Protein AF-A0A8X6LED9-F1 (afdb_monomer)

pLDDT: mean 72.16, std 15.47, range [35.59, 88.12]

Structure (mmCIF, N/CA/C/O backbone):
data_AF-A0A8X6LED9-F1
#
_entry.id   AF-A0A8X6LED9-F1
#
loop_
_atom_site.group_PDB
_atom_site.id
_atom_site.type_symbol
_atom_site.label_atom_id
_atom_site.label_alt_id
_atom_site.label_comp_id
_atom_site.label_asym_id
_atom_site.label_entity_id
_atom_site.label_seq_id
_atom_site.pdbx_PDB_ins_code
_atom_site.Cartn_x
_atom_site.Cartn_y
_atom_site.Cartn_z
_atom_site.occupancy
_atom_site.B_iso_or_equiv
_atom_site.auth_seq_id
_atom_site.auth_comp_id
_atom_site.auth_asym_id
_atom_site.auth_atom_i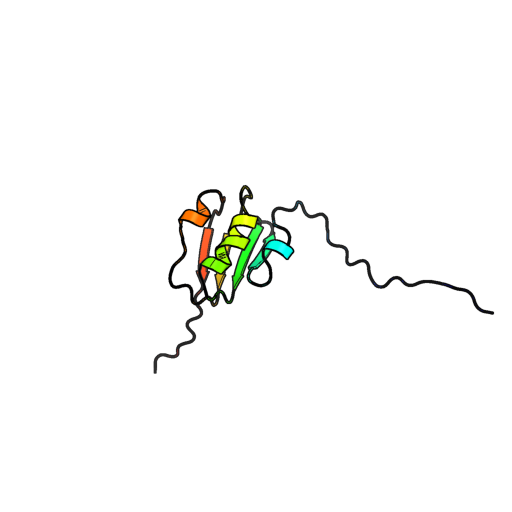d
_atom_site.pdbx_PDB_model_num
ATOM 1 N N . MET A 1 1 ? 56.305 11.826 5.972 1.00 41.69 1 MET A N 1
ATOM 2 C CA . MET A 1 1 ? 55.381 11.937 4.819 1.00 41.69 1 MET A CA 1
ATOM 3 C C . MET A 1 1 ? 54.732 10.564 4.681 1.00 41.69 1 MET A C 1
ATOM 5 O O . MET A 1 1 ? 55.483 9.616 4.561 1.00 41.69 1 MET A O 1
ATOM 9 N N . SER A 1 2 ? 53.435 10.324 4.855 1.00 39.16 2 SER A N 1
ATOM 10 C CA . SER A 1 2 ? 52.258 11.174 4.666 1.00 39.16 2 SER A CA 1
ATOM 11 C C . SER A 1 2 ? 51.120 10.790 5.619 1.00 39.16 2 SER A C 1
ATOM 13 O O . SER A 1 2 ? 51.054 9.674 6.124 1.00 39.16 2 SER A O 1
ATOM 15 N N . PHE A 1 3 ? 50.262 11.779 5.854 1.00 43.56 3 PHE A N 1
ATOM 16 C CA . PHE A 1 3 ? 49.114 11.802 6.750 1.00 43.56 3 PHE A CA 1
ATOM 17 C C . PHE A 1 3 ? 47.949 10.913 6.285 1.00 43.56 3 PHE A C 1
ATOM 19 O O . PHE A 1 3 ? 47.657 10.811 5.097 1.00 43.56 3 PHE A O 1
ATOM 26 N N . VAL A 1 4 ? 47.247 10.351 7.268 1.00 57.81 4 VAL A N 1
ATOM 27 C CA . VAL A 1 4 ? 45.884 9.808 7.183 1.00 57.81 4 VAL A CA 1
ATOM 28 C C . VAL A 1 4 ? 44.911 10.966 6.915 1.00 57.81 4 VAL A C 1
ATOM 30 O O . VAL A 1 4 ? 44.909 11.894 7.720 1.00 57.81 4 VAL A O 1
ATOM 33 N N . TRP A 1 5 ? 44.073 10.945 5.862 1.00 43.81 5 TRP A N 1
ATOM 34 C CA . TRP A 1 5 ? 42.888 11.829 5.813 1.00 43.81 5 TRP A CA 1
ATOM 35 C C . TRP A 1 5 ? 41.807 11.429 4.773 1.00 43.81 5 TRP A C 1
ATOM 37 O O . TRP A 1 5 ? 42.032 11.497 3.572 1.00 43.81 5 TRP A O 1
ATOM 47 N N . PHE A 1 6 ? 40.644 11.020 5.300 1.00 48.56 6 PHE A N 1
ATOM 48 C CA . PHE A 1 6 ? 39.242 11.026 4.823 1.00 48.56 6 PHE A CA 1
ATOM 49 C C . PHE A 1 6 ? 38.860 11.198 3.341 1.00 48.56 6 PHE A C 1
ATOM 51 O O . PHE A 1 6 ? 39.256 12.158 2.690 1.00 48.56 6 PHE A O 1
ATOM 58 N N . SER A 1 7 ? 37.860 10.404 2.922 1.00 48.03 7 SER A N 1
ATOM 59 C CA . SER A 1 7 ? 36.525 10.866 2.457 1.00 48.03 7 SER A CA 1
ATOM 60 C C . SER A 1 7 ? 35.621 9.635 2.260 1.00 48.03 7 SER A C 1
ATOM 62 O O . SER A 1 7 ? 35.682 8.964 1.239 1.00 48.03 7 SER A O 1
ATOM 64 N N . VAL A 1 8 ? 34.954 9.135 3.305 1.00 51.56 8 VAL A N 1
ATOM 65 C CA . VAL A 1 8 ? 33.505 9.349 3.518 1.00 51.56 8 VAL A CA 1
ATOM 66 C C . VAL A 1 8 ? 32.764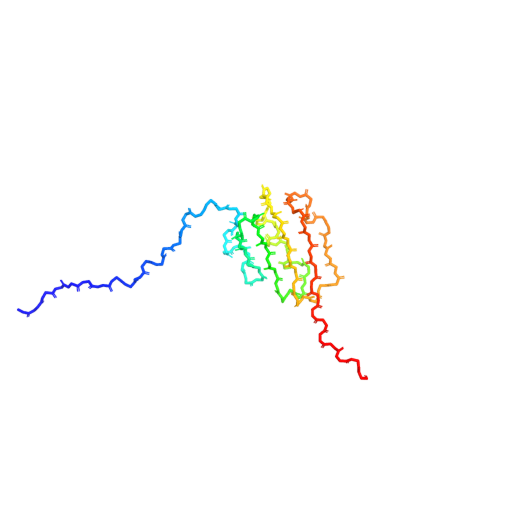 9.459 2.184 1.00 51.56 8 VAL A C 1
ATOM 68 O O . VAL A 1 8 ? 32.496 10.549 1.684 1.00 51.56 8 VAL A O 1
ATOM 71 N N . PHE A 1 9 ? 32.460 8.304 1.592 1.00 53.09 9 PHE A N 1
ATOM 72 C CA . PHE A 1 9 ? 31.524 8.226 0.482 1.00 53.09 9 PHE A CA 1
ATOM 73 C C . PHE A 1 9 ? 30.116 8.481 1.021 1.00 53.09 9 PHE A C 1
ATOM 75 O O . PHE A 1 9 ? 29.487 7.609 1.608 1.00 53.09 9 PHE A O 1
ATOM 82 N N . VAL A 1 10 ? 29.690 9.727 0.824 1.00 52.06 10 VAL A N 1
ATOM 83 C CA . VAL A 1 10 ? 28.320 10.142 0.518 1.00 52.06 10 VAL A CA 1
ATOM 84 C C . VAL A 1 10 ? 27.267 9.581 1.474 1.00 52.06 10 VAL A C 1
ATOM 86 O O . VAL A 1 10 ? 26.579 8.603 1.191 1.00 52.06 10 VAL A O 1
ATOM 89 N N . SER A 1 11 ? 27.076 10.293 2.584 1.00 45.72 11 SER A N 1
ATOM 90 C CA . SER A 1 11 ? 25.795 10.321 3.284 1.00 45.72 11 SER A CA 1
ATOM 91 C C . SER A 1 11 ? 24.720 10.763 2.290 1.00 45.72 11 SER A C 1
ATOM 93 O O . SER A 1 11 ? 24.561 11.956 2.027 1.00 45.72 11 SER A O 1
ATOM 95 N N . ILE A 1 12 ? 24.003 9.806 1.699 1.00 55.69 12 ILE A N 1
ATOM 96 C CA . ILE A 1 12 ? 22.761 10.102 0.992 1.00 55.69 12 ILE A CA 1
ATOM 97 C C . ILE A 1 12 ? 21.777 10.537 2.071 1.00 55.69 12 ILE A C 1
ATOM 99 O O . ILE A 1 12 ? 21.275 9.743 2.863 1.00 55.69 12 ILE A O 1
ATOM 103 N N . VAL A 1 13 ? 21.595 11.851 2.122 1.00 58.06 13 VAL A N 1
ATOM 104 C CA . VAL A 1 13 ? 20.579 12.560 2.882 1.00 58.06 13 VAL A CA 1
ATOM 105 C C . VAL A 1 13 ? 19.230 11.963 2.494 1.00 58.06 13 VAL A C 1
ATOM 107 O O . VAL A 1 13 ? 18.721 12.253 1.414 1.00 58.06 13 VAL A O 1
ATOM 110 N N . LEU A 1 14 ? 18.650 11.113 3.341 1.00 52.03 14 LEU A N 1
ATOM 111 C CA . LEU A 1 14 ? 17.231 10.807 3.228 1.00 52.03 14 LEU A CA 1
ATOM 112 C C . LEU A 1 14 ? 16.494 11.701 4.211 1.00 52.03 14 LEU A C 1
ATOM 114 O O . LEU A 1 14 ? 16.394 11.436 5.407 1.00 52.03 14 LEU A O 1
ATOM 118 N N . SER A 1 15 ? 16.091 12.832 3.645 1.00 43.25 15 SER A N 1
ATOM 119 C CA . SER A 1 15 ? 15.216 13.851 4.184 1.00 43.25 15 SER A CA 1
ATOM 120 C C . SER A 1 15 ? 14.198 13.271 5.159 1.00 43.25 15 SER A C 1
ATOM 122 O O . SER A 1 15 ? 13.398 12.407 4.805 1.00 43.25 15 SER A O 1
ATOM 124 N N . SER A 1 16 ? 14.190 13.814 6.373 1.00 42.56 16 SER A N 1
ATOM 125 C CA . SER A 1 16 ? 13.064 13.754 7.297 1.00 42.56 16 SER A CA 1
ATOM 126 C C . SER A 1 16 ? 11.889 14.537 6.700 1.00 42.56 16 SER A C 1
ATOM 128 O O . SER A 1 16 ? 11.577 15.648 7.124 1.00 42.56 16 SER A O 1
ATOM 130 N N . VAL A 1 17 ? 11.282 13.986 5.653 1.00 51.75 17 VAL A N 1
ATOM 131 C CA . VAL A 1 17 ? 9.936 14.350 5.228 1.00 51.75 17 VAL A CA 1
ATOM 132 C C . VAL A 1 17 ? 9.013 13.718 6.258 1.00 51.75 17 VAL A C 1
ATOM 134 O O . VAL A 1 17 ? 9.243 12.587 6.682 1.00 51.75 17 VAL A O 1
ATOM 137 N N . VAL A 1 18 ? 8.008 14.458 6.717 1.00 50.06 18 VAL A N 1
ATOM 138 C CA . VAL A 1 18 ? 6.891 13.908 7.493 1.00 50.06 18 VAL A CA 1
ATOM 139 C C . VAL A 1 18 ? 6.440 12.628 6.781 1.00 50.06 18 VAL A C 1
ATOM 141 O O . VAL A 1 18 ? 5.934 12.699 5.666 1.00 50.06 18 VAL A O 1
ATOM 144 N N . ASN A 1 19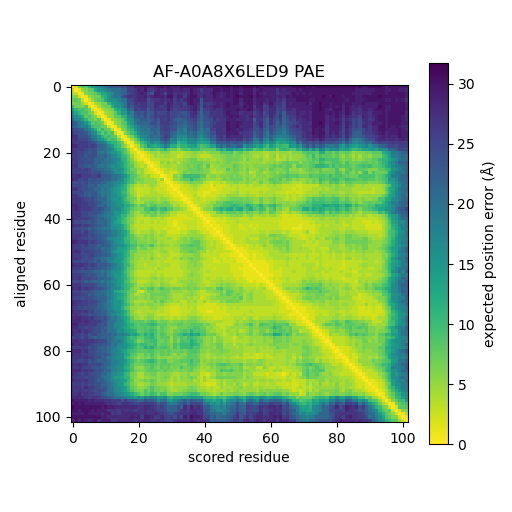 ? 6.759 11.459 7.351 1.00 55.94 19 ASN A N 1
ATOM 145 C CA . ASN A 1 19 ? 6.657 10.174 6.656 1.00 55.94 19 ASN A CA 1
ATOM 146 C C . ASN A 1 19 ? 5.183 9.775 6.532 1.00 55.94 19 ASN A C 1
ATOM 148 O O . ASN A 1 19 ? 4.667 8.972 7.302 1.00 55.94 19 ASN A O 1
ATOM 152 N N . CYS A 1 20 ? 4.501 10.360 5.553 1.00 69.75 20 CYS A N 1
ATOM 153 C CA . CYS A 1 20 ? 3.178 9.950 5.105 1.00 69.75 20 CYS A CA 1
ATOM 154 C C . CYS A 1 20 ? 3.237 8.617 4.329 1.00 69.75 20 CYS A C 1
ATOM 156 O O . CYS A 1 20 ? 2.224 7.939 4.180 1.00 69.75 20 CYS A O 1
ATOM 158 N N . CYS A 1 21 ? 4.429 8.227 3.862 1.00 76.00 21 CYS A N 1
ATOM 159 C CA . CYS A 1 21 ? 4.694 6.965 3.181 1.00 76.00 21 CYS A CA 1
ATOM 160 C C . CYS A 1 21 ? 5.312 5.916 4.124 1.00 76.00 21 CYS A C 1
ATOM 162 O O . CYS A 1 21 ? 6.197 6.252 4.917 1.00 76.00 21 CYS A O 1
ATOM 164 N N . PRO A 1 22 ? 4.922 4.632 4.009 1.00 79.19 22 PRO A N 1
ATOM 165 C CA . PRO A 1 22 ? 5.560 3.552 4.747 1.00 79.19 22 PRO A CA 1
ATOM 166 C C . PRO A 1 22 ? 7.006 3.327 4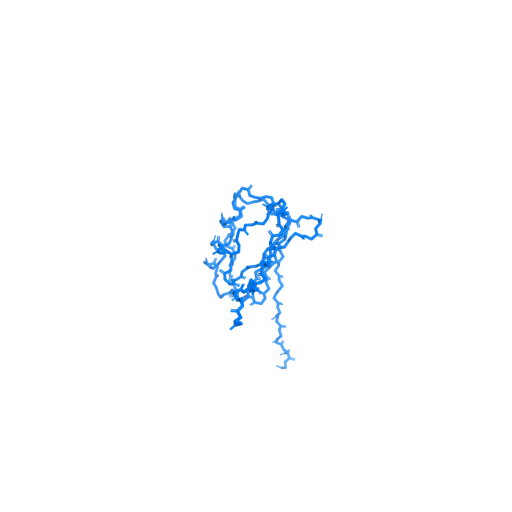.275 1.00 79.19 22 PRO A C 1
ATOM 168 O O . PRO A 1 22 ? 7.361 3.674 3.143 1.00 79.19 22 PRO A O 1
ATOM 171 N N . PRO A 1 23 ? 7.853 2.713 5.120 1.00 78.75 23 PRO A N 1
ATOM 172 C CA . PRO A 1 23 ? 9.234 2.406 4.763 1.00 78.75 23 PRO A CA 1
ATOM 173 C C . PRO A 1 23 ? 9.298 1.489 3.536 1.00 78.75 23 PRO A C 1
ATOM 175 O O . PRO A 1 23 ? 8.570 0.496 3.461 1.00 78.75 23 PRO A O 1
ATOM 178 N N . GLN A 1 24 ? 10.210 1.795 2.603 1.00 77.12 24 GLN A N 1
ATOM 179 C CA . GLN A 1 24 ? 10.359 1.050 1.344 1.00 77.12 24 GLN A CA 1
ATOM 180 C C . GLN A 1 24 ? 10.601 -0.446 1.557 1.00 77.12 24 GLN A C 1
ATOM 182 O O . GLN A 1 24 ? 10.086 -1.250 0.793 1.00 77.12 24 GLN A O 1
ATOM 187 N N . GLU A 1 25 ? 11.281 -0.836 2.634 1.00 75.50 25 GLU A N 1
ATOM 188 C CA . GLU A 1 25 ? 11.525 -2.242 2.992 1.00 75.50 25 GLU A CA 1
ATOM 189 C C . GLU A 1 25 ? 10.243 -3.080 3.142 1.00 75.50 25 GLU A C 1
ATOM 191 O O . GLU A 1 25 ? 10.295 -4.302 3.044 1.00 75.50 25 GLU A O 1
ATOM 196 N N . ARG A 1 26 ? 9.087 -2.444 3.385 1.00 76.56 26 ARG A N 1
ATOM 197 C CA . ARG A 1 26 ? 7.792 -3.126 3.557 1.00 76.56 26 ARG A CA 1
ATOM 198 C C . ARG A 1 26 ? 6.907 -3.121 2.311 1.00 76.56 26 ARG A C 1
ATOM 200 O O . ARG A 1 26 ? 5.887 -3.805 2.306 1.00 76.56 26 ARG A O 1
ATOM 207 N N . ILE A 1 27 ? 7.261 -2.328 1.300 1.00 79.19 27 ILE A N 1
ATOM 208 C CA . ILE A 1 27 ? 6.451 -2.116 0.088 1.00 79.19 27 ILE A CA 1
ATOM 209 C C . ILE A 1 27 ? 7.196 -2.493 -1.202 1.00 79.19 27 ILE A C 1
ATOM 211 O O . ILE A 1 27 ? 6.559 -2.825 -2.200 1.00 79.19 27 ILE A O 1
ATOM 215 N N . ALA A 1 28 ? 8.529 -2.485 -1.187 1.00 77.69 28 ALA A N 1
ATOM 216 C CA . ALA A 1 28 ? 9.373 -2.904 -2.295 1.00 77.69 28 ALA A CA 1
ATOM 217 C C . ALA A 1 28 ? 9.415 -4.442 -2.412 1.00 77.69 28 ALA A C 1
ATOM 219 O O . ALA A 1 28 ? 9.255 -5.141 -1.411 1.00 77.69 28 ALA A O 1
ATOM 220 N N . PRO A 1 29 ? 9.669 -4.993 -3.613 1.00 76.88 29 PRO A N 1
ATOM 221 C CA . PRO A 1 29 ? 9.916 -4.303 -4.886 1.00 76.88 29 PRO A CA 1
ATOM 222 C C . PRO A 1 29 ? 8.638 -3.935 -5.658 1.00 76.88 29 PRO A C 1
ATOM 224 O O . PRO A 1 29 ? 8.720 -3.219 -6.650 1.00 76.88 29 PRO A O 1
ATOM 227 N N . ALA A 1 30 ? 7.476 -4.427 -5.223 1.00 80.19 30 ALA A N 1
ATOM 228 C CA . ALA A 1 30 ? 6.237 -4.339 -5.991 1.00 80.19 30 ALA A CA 1
ATOM 229 C C . ALA A 1 30 ? 5.593 -2.944 -5.964 1.00 80.19 30 ALA A C 1
ATOM 231 O O . ALA A 1 30 ? 4.876 -2.589 -6.895 1.00 80.19 30 ALA A O 1
ATOM 232 N N . CYS A 1 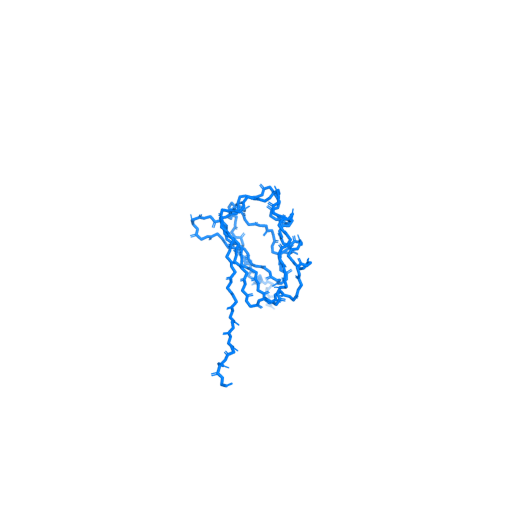31 ? 5.831 -2.152 -4.913 1.00 85.69 31 CYS A N 1
ATOM 233 C CA . CYS A 1 31 ? 5.226 -0.837 -4.743 1.00 85.69 31 CYS A CA 1
ATOM 234 C C . CYS A 1 31 ? 6.239 0.235 -4.341 1.00 85.69 31 CYS A C 1
ATOM 236 O O . CYS A 1 31 ? 7.184 0.007 -3.586 1.00 85.69 31 CYS A O 1
ATOM 238 N N . ILE A 1 32 ? 5.972 1.452 -4.803 1.00 87.06 32 ILE A N 1
ATOM 239 C CA . ILE A 1 32 ? 6.711 2.669 -4.485 1.00 87.06 32 ILE A CA 1
ATOM 240 C C . ILE A 1 32 ? 5.713 3.668 -3.908 1.00 87.06 32 ILE A C 1
ATOM 242 O O . ILE A 1 32 ? 4.635 3.858 -4.464 1.00 87.06 32 ILE A O 1
ATOM 246 N N . CYS A 1 33 ? 6.072 4.329 -2.812 1.00 86.38 33 CYS A N 1
ATOM 247 C CA . CYS A 1 33 ? 5.284 5.426 -2.261 1.00 86.38 33 CYS A CA 1
ATOM 248 C C . CYS A 1 33 ? 6.027 6.749 -2.449 1.00 86.38 33 CYS A C 1
ATOM 250 O O . CYS A 1 33 ? 7.229 6.830 -2.183 1.00 86.38 33 CYS A O 1
ATOM 252 N N . LYS A 1 34 ? 5.319 7.771 -2.931 1.00 84.50 34 LYS A N 1
ATOM 253 C CA . LYS A 1 34 ? 5.825 9.136 -3.098 1.00 84.50 34 LYS A CA 1
ATOM 254 C C . LYS A 1 34 ? 4.789 10.132 -2.602 1.00 84.50 34 LYS A C 1
ATOM 256 O O . LYS A 1 34 ? 3.614 9.995 -2.914 1.00 84.50 34 LYS A O 1
ATOM 261 N N . ASP A 1 35 ? 5.237 11.151 -1.883 1.00 82.50 35 ASP A N 1
ATOM 262 C CA . ASP A 1 35 ? 4.415 12.321 -1.584 1.00 82.50 35 ASP A CA 1
ATOM 263 C C . ASP A 1 35 ? 4.584 13.341 -2.716 1.00 82.50 35 ASP A C 1
ATOM 265 O O . ASP A 1 35 ? 5.709 13.743 -3.024 1.00 82.50 35 ASP A O 1
ATOM 269 N N . LEU A 1 36 ? 3.483 13.693 -3.385 1.00 75.00 36 LEU A N 1
ATOM 270 C CA . LEU A 1 36 ? 3.482 14.630 -4.514 1.00 75.00 36 LEU A CA 1
ATOM 271 C C . LEU A 1 36 ? 2.996 16.037 -4.124 1.00 75.00 36 LEU A C 1
ATOM 273 O O . LEU A 1 36 ? 2.766 16.858 -5.006 1.00 75.00 36 LEU A O 1
ATOM 277 N N . GLY A 1 37 ? 2.841 16.334 -2.829 1.00 71.56 37 GLY A N 1
ATOM 278 C CA . GLY A 1 37 ? 2.330 17.618 -2.333 1.00 71.56 37 GLY A CA 1
ATOM 279 C C . GLY A 1 37 ? 0.807 17.652 -2.164 1.00 71.56 37 GLY A C 1
ATOM 280 O O . GLY A 1 37 ? 0.323 18.309 -1.248 1.00 71.56 37 GLY A O 1
ATOM 281 N N . ASP A 1 38 ? 0.071 16.868 -2.958 1.00 71.50 38 ASP A N 1
ATOM 282 C CA . ASP A 1 38 ? -1.365 16.581 -2.774 1.00 71.50 38 ASP A CA 1
ATOM 283 C C . ASP A 1 38 ? -1.621 15.387 -1.824 1.00 71.50 38 ASP A C 1
ATOM 285 O O . ASP A 1 38 ? -2.759 14.971 -1.611 1.00 71.50 38 ASP A O 1
ATOM 289 N N . GLY A 1 39 ? -0.555 14.821 -1.246 1.00 77.00 39 GLY A N 1
ATOM 290 C CA . GLY A 1 39 ? -0.586 13.690 -0.321 1.00 77.00 39 GLY A CA 1
ATOM 291 C C . GLY A 1 39 ? 0.220 12.476 -0.802 1.00 77.00 39 GLY A C 1
ATOM 292 O O . GLY A 1 39 ? 0.695 12.432 -1.945 1.00 77.00 39 GLY A O 1
ATOM 293 N N . PRO A 1 40 ? 0.386 11.457 0.064 1.00 83.69 40 PRO A N 1
ATOM 294 C CA . PRO A 1 40 ? 1.128 10.247 -0.270 1.00 83.69 40 PRO A CA 1
ATOM 295 C C . PRO A 1 40 ? 0.360 9.404 -1.293 1.00 83.69 40 PRO A C 1
ATOM 297 O O . PRO A 1 40 ? -0.800 9.028 -1.103 1.00 83.69 40 PRO A O 1
ATOM 300 N N . MET A 1 41 ? 1.034 9.094 -2.393 1.00 85.56 41 MET A N 1
ATOM 301 C CA . MET A 1 41 ? 0.551 8.222 -3.451 1.00 85.56 41 MET A CA 1
ATOM 302 C C . MET A 1 41 ? 1.395 6.954 -3.503 1.00 85.56 41 MET A C 1
ATOM 304 O O . MET A 1 41 ? 2.625 7.006 -3.558 1.00 85.56 41 MET A O 1
ATOM 308 N N . MET A 1 42 ? 0.723 5.808 -3.526 1.00 87.75 42 MET A N 1
ATOM 309 C CA . MET A 1 42 ? 1.338 4.500 -3.685 1.00 87.75 42 MET A CA 1
ATOM 310 C C . MET A 1 42 ? 1.108 3.996 -5.106 1.00 87.75 42 MET A C 1
ATOM 312 O O . MET A 1 42 ? -0.022 3.932 -5.583 1.00 87.75 42 MET A O 1
ATOM 316 N N . MET A 1 43 ? 2.184 3.627 -5.785 1.00 88.12 43 MET A N 1
ATOM 317 C CA . MET A 1 43 ? 2.159 3.054 -7.120 1.00 88.12 43 MET A CA 1
ATOM 318 C C . MET A 1 43 ? 2.738 1.648 -7.056 1.00 88.12 43 MET A C 1
ATOM 320 O O . MET A 1 43 ? 3.899 1.477 -6.694 1.00 88.12 43 MET A O 1
ATOM 324 N N . CYS A 1 44 ? 1.927 0.658 -7.395 1.00 87.81 44 CYS A N 1
ATOM 325 C CA . CYS A 1 44 ? 2.310 -0.740 -7.460 1.00 87.81 44 CYS A CA 1
ATOM 326 C C . CYS A 1 44 ? 2.357 -1.198 -8.915 1.00 87.81 44 CYS A C 1
ATOM 328 O O . CYS A 1 44 ? 1.480 -0.835 -9.701 1.00 87.81 44 CYS A O 1
ATOM 330 N N . SER A 1 45 ? 3.362 -1.985 -9.282 1.00 87.25 45 SER A N 1
ATOM 331 C CA . SER A 1 45 ? 3.511 -2.487 -10.644 1.00 87.25 45 SER A CA 1
ATOM 332 C C . SER A 1 45 ? 3.946 -3.943 -10.699 1.00 87.25 45 SER A C 1
ATOM 334 O O . SER A 1 45 ? 4.503 -4.474 -9.740 1.00 87.25 45 SER A O 1
ATOM 336 N N . ASN A 1 46 ? 3.688 -4.582 -11.846 1.00 85.12 46 ASN A N 1
ATOM 337 C CA . ASN A 1 46 ? 4.128 -5.947 -12.142 1.00 85.12 46 ASN A CA 1
ATOM 338 C C . ASN A 1 46 ? 3.650 -6.995 -11.117 1.00 85.12 46 ASN A C 1
ATOM 340 O O . ASN A 1 46 ? 4.363 -7.952 -10.821 1.00 85.12 46 ASN A O 1
ATOM 344 N N . MET A 1 47 ? 2.453 -6.806 -10.550 1.00 83.00 47 MET A N 1
ATOM 345 C CA . MET A 1 47 ? 1.896 -7.744 -9.576 1.00 83.00 47 MET A CA 1
ATOM 346 C C . MET A 1 47 ? 1.247 -8.920 -10.293 1.00 83.00 47 MET A C 1
ATOM 348 O O . MET A 1 47 ? 0.337 -8.741 -11.111 1.00 83.00 47 MET A O 1
ATOM 352 N N . MET A 1 48 ? 1.702 -10.127 -9.964 1.00 82.19 48 MET A N 1
ATOM 353 C CA . MET A 1 48 ? 1.200 -11.358 -10.575 1.00 82.19 48 MET A CA 1
ATOM 354 C C . MET A 1 48 ? -0.006 -11.920 -9.819 1.00 82.19 48 MET A C 1
ATOM 356 O O . MET A 1 48 ? -0.880 -12.543 -10.422 1.00 82.19 48 MET A O 1
ATOM 360 N N . SER A 1 49 ? -0.086 -11.658 -8.515 1.00 82.00 49 SER A N 1
ATOM 361 C CA . SER A 1 49 ? -1.135 -12.152 -7.625 1.00 82.00 49 SER A CA 1
ATOM 362 C C . SER A 1 49 ? -1.651 -11.083 -6.660 1.00 82.00 49 SER A C 1
ATOM 364 O O . SER A 1 49 ? -0.948 -10.147 -6.280 1.00 82.00 49 SER A O 1
ATOM 366 N N . ALA A 1 50 ? -2.908 -11.234 -6.231 1.00 79.75 50 ALA A N 1
ATOM 367 C CA . ALA A 1 50 ? -3.516 -10.338 -5.248 1.00 79.75 50 ALA A CA 1
ATOM 368 C C . ALA A 1 50 ? -2.874 -10.450 -3.857 1.00 79.75 50 ALA A C 1
ATOM 370 O O . ALA A 1 50 ? -2.998 -9.533 -3.047 1.00 79.75 50 ALA A O 1
ATOM 371 N N . ASP A 1 51 ? -2.168 -11.547 -3.588 1.00 83.19 51 ASP A N 1
ATOM 372 C CA . ASP A 1 51 ? -1.445 -11.756 -2.338 1.00 83.19 51 ASP A CA 1
ATOM 373 C C . ASP A 1 51 ? -0.244 -10.806 -2.206 1.00 83.19 51 ASP A C 1
ATOM 375 O O . ASP A 1 51 ? 0.082 -10.358 -1.106 1.00 83.19 51 ASP A O 1
ATOM 379 N N . GLU A 1 52 ? 0.349 -10.393 -3.330 1.00 83.06 52 GLU A N 1
ATOM 380 C CA . GLU A 1 52 ? 1.440 -9.409 -3.365 1.00 83.06 52 GLU A CA 1
ATOM 381 C C . GLU A 1 52 ? 0.982 -8.003 -2.951 1.00 83.06 52 GLU A C 1
ATOM 383 O O . GLU A 1 52 ? 1.800 -7.195 -2.518 1.00 83.06 52 GLU A O 1
ATOM 388 N N . LEU A 1 53 ? -0.324 -7.714 -3.011 1.00 80.50 53 LEU A N 1
ATOM 389 C CA . LEU A 1 53 ? -0.909 -6.466 -2.504 1.00 80.50 53 LEU A CA 1
ATOM 390 C C . LEU A 1 53 ? -1.086 -6.470 -0.986 1.00 80.50 53 LEU A C 1
ATOM 392 O O . LEU A 1 53 ? -1.192 -5.401 -0.388 1.00 80.50 53 LEU A O 1
ATOM 396 N N . ILE A 1 54 ? -1.113 -7.635 -0.334 1.00 85.69 54 ILE A N 1
ATOM 397 C CA . ILE A 1 54 ? -1.440 -7.728 1.094 1.00 85.69 54 ILE A CA 1
ATOM 398 C C . ILE A 1 54 ? -0.401 -6.994 1.936 1.00 85.69 54 ILE A C 1
ATOM 400 O O . ILE A 1 54 ? -0.762 -6.166 2.774 1.00 85.69 54 ILE A O 1
ATOM 404 N N . ALA A 1 55 ? 0.884 -7.286 1.724 1.00 84.31 55 ALA A N 1
ATOM 405 C CA . ALA A 1 55 ? 1.958 -6.695 2.515 1.00 84.31 55 ALA A CA 1
ATOM 406 C C . ALA A 1 55 ? 2.064 -5.168 2.321 1.00 84.31 55 ALA A C 1
ATOM 408 O O . ALA A 1 55 ? 2.056 -4.464 3.336 1.00 84.31 55 ALA A O 1
ATOM 409 N N . PRO A 1 56 ? 2.055 -4.627 1.083 1.00 84.88 56 PRO A N 1
ATOM 410 C CA . PRO A 1 56 ? 2.092 -3.187 0.867 1.00 84.88 56 PRO A CA 1
ATOM 411 C C . PRO A 1 56 ? 0.886 -2.455 1.452 1.00 84.88 56 PRO A C 1
ATOM 413 O O . PRO A 1 56 ? 1.058 -1.466 2.156 1.00 84.88 56 PRO A O 1
ATOM 416 N N . ILE A 1 57 ? -0.331 -2.964 1.237 1.00 84.31 57 ILE A N 1
ATOM 417 C CA . ILE A 1 57 ? -1.558 -2.352 1.769 1.00 84.31 57 ILE A CA 1
ATOM 418 C C . ILE A 1 57 ? -1.545 -2.373 3.300 1.00 84.31 57 ILE A C 1
ATOM 420 O O . ILE A 1 57 ? -1.854 -1.371 3.940 1.00 84.31 57 ILE A O 1
ATOM 424 N N . LYS A 1 58 ? -1.103 -3.473 3.913 1.00 86.12 58 LYS A N 1
ATOM 425 C CA . LYS A 1 58 ? -0.977 -3.566 5.371 1.00 86.12 58 LYS A CA 1
ATOM 426 C C . LYS A 1 58 ? 0.111 -2.647 5.931 1.00 86.12 58 LYS A C 1
ATOM 428 O O . LYS A 1 58 ? -0.003 -2.186 7.060 1.00 86.12 58 LYS A O 1
ATOM 433 N N . ALA A 1 59 ? 1.154 -2.343 5.161 1.00 83.75 59 ALA A N 1
ATOM 434 C CA . ALA A 1 59 ? 2.143 -1.343 5.556 1.00 83.75 59 ALA A CA 1
ATOM 435 C C . ALA A 1 59 ? 1.548 0.077 5.602 1.00 83.75 59 ALA A C 1
ATOM 437 O O . ALA A 1 59 ? 2.066 0.918 6.332 1.00 83.75 59 ALA A O 1
ATOM 438 N N . THR A 1 60 ? 0.452 0.317 4.872 1.00 83.75 60 THR A N 1
ATOM 439 C CA . THR A 1 60 ? -0.329 1.568 4.891 1.00 83.75 60 THR A CA 1
ATOM 440 C C . THR A 1 60 ? -1.475 1.568 5.903 1.00 83.75 60 THR A C 1
ATOM 442 O O . THR A 1 60 ? -2.258 2.517 5.938 1.00 83.75 60 THR A O 1
ATOM 445 N N . ASP A 1 61 ? -1.601 0.521 6.724 1.00 83.25 61 ASP A N 1
ATOM 446 C CA . ASP A 1 61 ? -2.649 0.435 7.740 1.00 83.25 61 ASP A CA 1
ATOM 447 C C . ASP A 1 61 ? -2.564 1.655 8.666 1.00 83.25 61 ASP A C 1
ATOM 449 O O . ASP A 1 61 ? -1.476 2.044 9.095 1.00 83.25 61 ASP A O 1
ATOM 453 N N . THR A 1 62 ? -3.701 2.296 8.935 1.00 77.81 62 THR A N 1
ATOM 454 C CA . THR A 1 62 ? -3.820 3.565 9.684 1.00 77.81 62 THR A CA 1
ATOM 455 C C . THR A 1 62 ? -3.196 4.822 9.050 1.00 77.81 62 THR A C 1
ATOM 457 O O . THR A 1 62 ? -3.336 5.912 9.608 1.00 77.81 62 THR A O 1
ATOM 460 N N . MET A 1 63 ? -2.571 4.726 7.870 1.00 80.38 63 MET A N 1
ATOM 461 C CA . MET A 1 63 ? -2.019 5.877 7.144 1.00 80.38 63 MET A CA 1
ATOM 462 C C . MET A 1 63 ? -3.058 6.484 6.195 1.00 80.38 63 MET A C 1
ATOM 464 O O . MET A 1 63 ? -3.838 5.771 5.559 1.00 80.38 63 MET A O 1
ATOM 468 N N . LYS A 1 64 ? -3.058 7.817 6.078 1.00 80.56 64 LYS A N 1
ATOM 469 C CA . LYS A 1 64 ? -3.864 8.531 5.079 1.00 80.56 64 LYS A CA 1
ATOM 470 C C . LYS A 1 64 ? -3.146 8.506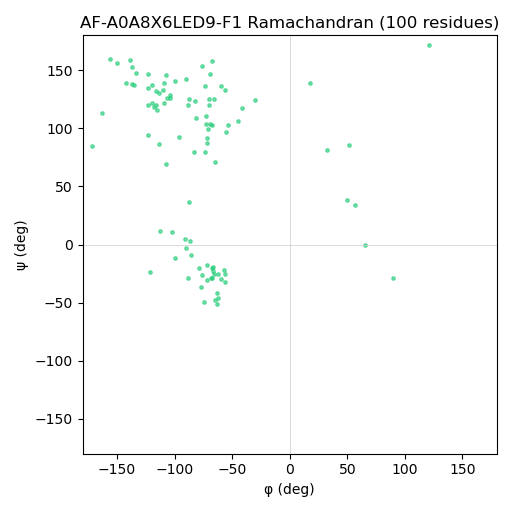 3.743 1.00 80.56 64 LYS A C 1
ATOM 472 O O . LYS A 1 64 ? -2.140 9.185 3.595 1.00 80.56 64 LYS A O 1
ATOM 477 N N . MET A 1 65 ? -3.675 7.733 2.804 1.00 81.56 65 MET A N 1
ATOM 478 C CA . MET A 1 65 ? -3.182 7.618 1.440 1.00 81.56 65 MET A CA 1
ATOM 479 C C . MET A 1 65 ? -4.092 8.385 0.486 1.00 81.56 65 MET A C 1
ATOM 481 O O . MET A 1 65 ? -5.301 8.183 0.460 1.00 81.56 65 MET A O 1
ATOM 485 N N . PHE A 1 66 ? -3.530 9.248 -0.348 1.00 83.50 66 PHE A N 1
ATOM 486 C CA . PHE A 1 66 ? -4.344 9.945 -1.339 1.00 83.50 66 PHE A CA 1
ATOM 487 C C . PHE A 1 66 ? -4.736 8.997 -2.477 1.00 83.50 66 PHE A C 1
ATOM 489 O O . PHE A 1 66 ? -5.907 8.858 -2.824 1.00 83.50 66 PHE A O 1
ATOM 496 N N . SER A 1 67 ? -3.765 8.275 -3.039 1.00 84.06 67 SER A N 1
ATOM 497 C CA . SER A 1 67 ? -4.014 7.427 -4.206 1.00 84.06 67 SER A CA 1
ATOM 498 C C . SER A 1 67 ? -3.243 6.115 -4.153 1.00 84.06 67 SER A C 1
ATOM 500 O O . SER A 1 67 ? -2.062 6.100 -3.814 1.00 84.06 67 SER A O 1
ATOM 502 N N . LEU A 1 68 ? -3.904 5.027 -4.547 1.00 86.25 68 LEU A N 1
ATOM 503 C CA . LEU A 1 68 ? -3.278 3.778 -4.965 1.00 86.25 68 LEU A CA 1
ATOM 504 C C . LEU A 1 68 ? -3.404 3.638 -6.479 1.00 86.25 68 LEU A C 1
ATOM 506 O O . LEU A 1 68 ? -4.511 3.663 -7.016 1.00 86.25 68 LEU A O 1
ATOM 510 N N . VAL A 1 69 ? -2.288 3.424 -7.163 1.00 87.31 69 VAL A N 1
ATOM 511 C CA . VAL A 1 69 ? -2.251 3.159 -8.600 1.00 87.31 69 VAL A CA 1
ATOM 512 C C . VAL A 1 69 ? -1.626 1.794 -8.828 1.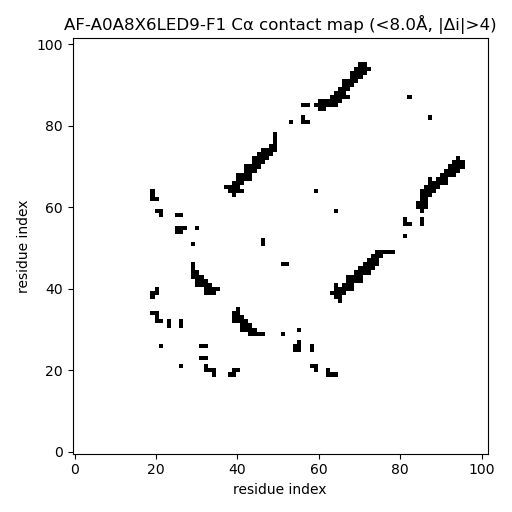00 87.31 69 VAL A C 1
ATOM 514 O O . VAL A 1 69 ? -0.492 1.565 -8.426 1.00 87.31 69 VAL A O 1
ATOM 517 N N . ILE A 1 70 ? -2.352 0.890 -9.474 1.00 86.81 70 ILE A N 1
ATOM 518 C CA . ILE A 1 70 ? -1.850 -0.435 -9.839 1.00 86.81 70 ILE A CA 1
ATOM 519 C C . ILE A 1 70 ? -1.657 -0.468 -11.353 1.00 86.81 70 ILE A C 1
ATOM 521 O O . ILE A 1 70 ? -2.610 -0.231 -12.096 1.00 86.81 70 ILE A O 1
ATOM 525 N N . VAL A 1 71 ? -0.434 -0.736 -11.803 1.00 85.75 71 VAL A N 1
ATOM 526 C CA . VAL A 1 71 ? -0.030 -0.685 -13.216 1.00 85.75 71 VAL A CA 1
ATOM 527 C C . VAL A 1 71 ? 0.550 -2.032 -13.643 1.00 85.75 71 VAL A C 1
ATOM 529 O O . VAL A 1 71 ? 1.140 -2.735 -12.828 1.00 85.75 71 VAL A O 1
ATOM 532 N N . ASP A 1 72 ? 0.356 -2.429 -14.899 1.00 80.62 72 ASP A N 1
ATOM 533 C CA . ASP A 1 72 ? 1.010 -3.606 -15.507 1.00 80.62 72 ASP A CA 1
ATOM 534 C C . ASP A 1 72 ? 0.916 -4.890 -14.669 1.00 80.62 72 ASP A C 1
ATOM 536 O O . ASP A 1 72 ? 1.870 -5.649 -14.543 1.00 80.62 72 ASP A O 1
ATOM 540 N N . SER A 1 73 ? -0.234 -5.111 -14.031 1.00 79.31 73 SER A N 1
ATOM 541 C CA . SER A 1 73 ? -0.441 -6.214 -13.090 1.00 79.31 73 SER A CA 1
ATOM 542 C C . SER A 1 73 ? -1.505 -7.175 -13.611 1.00 79.31 73 SER A C 1
ATOM 544 O O . SER A 1 73 ? -2.597 -6.743 -13.984 1.00 79.31 73 SER A O 1
ATOM 546 N N . THR A 1 74 ? -1.235 -8.480 -13.595 1.00 80.75 74 THR A N 1
ATOM 547 C CA . THR A 1 74 ? -2.134 -9.550 -14.081 1.00 80.75 74 THR A CA 1
ATOM 548 C C . THR A 1 74 ? -3.114 -10.032 -13.007 1.00 80.75 74 THR A C 1
ATOM 550 O O . THR A 1 74 ? -3.429 -11.216 -12.899 1.00 80.75 74 THR A O 1
ATOM 553 N N . LEU A 1 75 ? -3.598 -9.107 -12.183 1.00 73.00 75 LEU A N 1
ATOM 554 C CA . LEU A 1 75 ? -4.487 -9.399 -11.065 1.00 73.00 75 LEU A CA 1
ATOM 555 C C . LEU A 1 75 ? -5.871 -9.818 -11.568 1.00 73.00 75 LEU A C 1
ATOM 557 O O . LEU A 1 75 ? -6.566 -9.040 -12.218 1.00 73.00 75 LEU A O 1
ATOM 561 N N . LEU A 1 76 ? -6.299 -11.031 -11.215 1.00 71.50 76 LEU A N 1
ATOM 562 C CA . LEU A 1 76 ? -7.644 -11.527 -11.531 1.00 71.50 76 LEU A CA 1
ATOM 563 C C . LEU A 1 76 ? -8.734 -10.840 -10.696 1.00 71.50 76 LEU A C 1
ATOM 565 O O . LEU A 1 76 ? -9.871 -10.707 -11.141 1.00 71.50 76 LEU A O 1
ATOM 569 N N . TYR A 1 77 ? -8.397 -10.425 -9.475 1.00 73.38 77 TYR A N 1
ATOM 570 C CA . TYR A 1 77 ? -9.283 -9.700 -8.574 1.00 73.38 77 TYR A CA 1
ATOM 571 C C . TYR A 1 77 ? -8.467 -8.894 -7.560 1.00 73.38 77 TYR A C 1
ATOM 573 O O . TYR A 1 77 ? -7.309 -9.206 -7.291 1.00 73.38 77 TYR A O 1
ATOM 581 N N . ILE A 1 78 ? -9.091 -7.876 -6.967 1.00 77.44 78 ILE A N 1
ATOM 582 C CA . ILE A 1 78 ? -8.523 -7.114 -5.853 1.00 77.44 78 ILE A CA 1
ATOM 583 C C . ILE A 1 78 ? -9.409 -7.357 -4.625 1.00 77.44 78 ILE A C 1
ATOM 585 O O . ILE A 1 78 ? -10.588 -6.989 -4.638 1.00 77.44 78 ILE A O 1
ATOM 589 N N . PRO A 1 79 ? -8.895 -7.987 -3.558 1.00 74.81 79 PRO A N 1
ATOM 590 C CA . PRO A 1 79 ? -9.686 -8.267 -2.369 1.00 74.81 79 PRO A CA 1
ATOM 591 C C . PRO A 1 79 ? -10.006 -6.966 -1.623 1.00 74.81 79 PRO A C 1
ATOM 593 O O . PRO A 1 79 ? -9.189 -6.423 -0.884 1.00 74.81 79 PRO A O 1
ATOM 596 N N . SER A 1 80 ? -11.248 -6.499 -1.759 1.00 75.81 80 SER A N 1
ATOM 597 C CA . SER A 1 80 ? -11.764 -5.280 -1.114 1.00 75.81 80 SER A CA 1
ATOM 598 C C . SER A 1 80 ? -11.618 -5.277 0.412 1.00 75.81 80 SER A C 1
ATOM 600 O O . SER A 1 80 ? -11.502 -4.222 1.031 1.00 75.81 80 SER A O 1
ATOM 602 N N . LYS A 1 81 ? -11.564 -6.462 1.033 1.00 80.31 81 LYS A N 1
ATOM 603 C CA . LYS A 1 81 ? -11.329 -6.619 2.475 1.00 80.31 81 LYS A CA 1
ATOM 604 C C . LYS A 1 81 ? -9.965 -6.087 2.926 1.00 80.31 81 LYS A C 1
ATOM 606 O O . LYS A 1 81 ? -9.864 -5.702 4.086 1.00 80.31 81 LYS A O 1
ATOM 611 N N . LEU A 1 82 ? -8.959 -6.035 2.046 1.00 77.50 82 LEU A N 1
ATOM 612 C CA . LEU A 1 82 ? -7.643 -5.474 2.381 1.00 77.50 82 LEU A CA 1
ATOM 613 C C . LEU A 1 82 ? -7.697 -3.975 2.669 1.00 77.50 82 LEU A C 1
ATOM 615 O O . LEU A 1 82 ? -6.880 -3.475 3.431 1.00 77.50 82 LEU A O 1
ATOM 619 N N . PHE A 1 83 ? -8.684 -3.275 2.114 1.00 81.94 83 PHE A N 1
ATOM 620 C CA . PHE A 1 83 ? -8.779 -1.822 2.207 1.00 81.94 83 PHE A CA 1
ATOM 621 C C . PHE A 1 83 ? -9.576 -1.335 3.422 1.00 81.94 83 PHE A C 1
ATOM 623 O O . PHE A 1 83 ? -9.688 -0.133 3.646 1.00 81.94 83 PHE A O 1
ATOM 630 N N . LYS A 1 84 ? -10.146 -2.245 4.225 1.00 76.94 84 LYS A N 1
ATOM 631 C CA . LYS A 1 84 ? -11.073 -1.891 5.315 1.00 76.94 84 LYS A CA 1
ATOM 632 C C . LYS A 1 84 ? -10.479 -0.970 6.384 1.00 76.94 84 LYS A C 1
ATOM 634 O O . LYS A 1 84 ? -11.231 -0.203 6.972 1.00 76.94 84 LYS A O 1
ATOM 639 N N . ASN A 1 85 ? -9.172 -1.054 6.622 1.00 77.38 85 ASN A N 1
ATOM 640 C CA . ASN A 1 85 ? -8.473 -0.247 7.629 1.00 77.38 85 ASN A CA 1
ATOM 641 C C . ASN A 1 85 ? -7.495 0.759 7.003 1.00 77.38 85 ASN A C 1
ATOM 643 O O . ASN A 1 85 ? -6.674 1.369 7.685 1.00 77.38 85 ASN A O 1
ATOM 647 N N . THR A 1 86 ? -7.585 0.941 5.688 1.00 79.56 86 THR A N 1
ATOM 648 C CA . THR A 1 86 ? -6.746 1.883 4.956 1.00 79.56 86 THR A CA 1
ATOM 649 C C . THR A 1 86 ? -7.560 3.083 4.526 1.00 79.56 86 THR A C 1
ATOM 651 O O . THR A 1 86 ? -8.732 2.952 4.172 1.00 79.56 86 THR A O 1
ATOM 654 N N . PHE A 1 87 ? -6.928 4.247 4.504 1.00 82.00 87 PHE A N 1
ATOM 655 C CA . PHE A 1 87 ? -7.588 5.490 4.140 1.00 82.00 87 PHE A CA 1
ATOM 656 C C . PHE A 1 87 ? -7.120 5.926 2.756 1.00 82.00 87 PHE A C 1
ATOM 658 O O . PHE A 1 87 ? -6.381 6.897 2.662 1.00 82.00 87 PHE A O 1
ATOM 665 N N . PHE A 1 88 ? -7.509 5.185 1.711 1.00 81.88 88 PHE A N 1
ATOM 666 C CA . PHE A 1 88 ? -7.281 5.588 0.319 1.00 81.88 88 PHE A CA 1
ATOM 667 C C . PHE A 1 88 ? -8.434 6.456 -0.179 1.00 81.88 88 PHE A C 1
ATOM 669 O O . PHE A 1 88 ? -9.585 6.023 -0.146 1.00 81.88 88 PHE A O 1
ATOM 676 N N . GLU A 1 89 ? -8.129 7.648 -0.687 1.00 83.50 89 GLU A N 1
ATOM 677 C CA . GLU A 1 89 ? -9.133 8.506 -1.330 1.00 83.50 89 GLU A CA 1
ATOM 678 C C . GLU A 1 89 ? -9.458 8.023 -2.751 1.00 83.50 89 GLU A C 1
ATOM 680 O O . GLU A 1 89 ? -10.614 8.036 -3.179 1.00 83.50 89 GLU A O 1
ATOM 685 N N . LYS A 1 90 ? -8.451 7.515 -3.471 1.00 83.31 90 LYS A N 1
ATOM 686 C CA . LYS A 1 90 ? -8.600 6.997 -4.833 1.00 83.31 90 LYS A CA 1
ATOM 687 C C . LYS A 1 90 ? -7.840 5.689 -5.034 1.00 83.31 90 LYS A C 1
ATOM 689 O O . LYS A 1 90 ? -6.688 5.557 -4.638 1.00 83.31 90 LYS A O 1
ATOM 694 N N . VAL A 1 91 ? -8.461 4.736 -5.728 1.00 81.81 91 VAL A N 1
ATOM 695 C CA . VAL A 1 91 ? -7.797 3.519 -6.216 1.00 81.81 91 VAL A CA 1
ATOM 696 C C . VAL A 1 91 ? -7.977 3.455 -7.728 1.00 81.81 91 VAL A C 1
ATOM 698 O O . VAL A 1 91 ? -9.101 3.457 -8.222 1.00 81.81 91 VAL A O 1
ATOM 701 N N . SER A 1 92 ? -6.871 3.449 -8.469 1.00 82.94 92 SER A N 1
ATOM 702 C CA . SER A 1 92 ? -6.845 3.431 -9.932 1.00 82.94 92 SER A CA 1
ATOM 703 C C . SER A 1 92 ? -6.124 2.189 -10.433 1.00 82.94 92 SER A C 1
ATOM 705 O O . SER A 1 92 ? -5.063 1.827 -9.928 1.00 82.94 92 SER A O 1
ATOM 707 N N . TYR A 1 93 ? -6.683 1.563 -11.462 1.00 79.25 93 TYR A N 1
ATOM 708 C CA . TYR A 1 93 ? -6.070 0.431 -12.142 1.00 79.25 93 TYR A CA 1
ATOM 709 C C . TYR A 1 93 ? -5.769 0.825 -13.586 1.00 79.25 93 TYR A C 1
ATOM 711 O O . TYR A 1 93 ? -6.671 1.197 -14.336 1.00 79.25 93 TYR A O 1
ATOM 719 N N . LEU A 1 94 ? -4.494 0.771 -13.956 1.00 77.12 94 LEU A N 1
ATOM 720 C CA . LEU A 1 94 ? -4.004 1.067 -15.294 1.00 77.12 94 LEU A CA 1
ATOM 721 C C . LEU A 1 94 ? -3.454 -0.228 -15.892 1.00 77.12 94 LEU A C 1
ATOM 723 O O . LEU A 1 94 ? -2.265 -0.522 -15.795 1.00 77.12 94 LEU A O 1
ATOM 727 N N . ALA A 1 95 ? -4.325 -1.025 -16.509 1.00 60.62 95 ALA A N 1
ATOM 728 C CA . ALA A 1 95 ? -3.862 -2.122 -17.350 1.00 60.62 95 ALA A CA 1
ATOM 729 C C . ALA A 1 95 ? -3.287 -1.553 -18.650 1.00 60.62 95 ALA A C 1
ATOM 731 O O . ALA A 1 95 ? -4.050 -1.100 -19.507 1.00 60.62 95 ALA A O 1
ATOM 732 N N . GLN A 1 96 ? -1.969 -1.637 -18.858 1.00 52.00 96 GLN A N 1
ATOM 733 C CA . GLN A 1 96 ? -1.451 -1.627 -20.223 1.00 52.00 96 GLN A CA 1
ATOM 734 C C . GLN A 1 96 ? -1.801 -2.967 -20.875 1.00 52.00 96 GLN A C 1
ATOM 736 O O . GLN A 1 96 ? -1.018 -3.913 -20.889 1.00 52.00 96 GLN A O 1
ATOM 741 N N . ARG A 1 97 ? -2.991 -3.062 -21.475 1.00 44.59 97 ARG A N 1
ATOM 742 C CA . ARG A 1 97 ? -3.128 -3.953 -22.627 1.00 44.59 97 ARG A CA 1
ATOM 743 C C . ARG A 1 97 ? -2.391 -3.301 -23.796 1.00 44.59 97 ARG A C 1
ATOM 745 O O . ARG A 1 97 ? -3.002 -2.579 -24.576 1.00 44.59 97 ARG A O 1
ATOM 752 N N . PH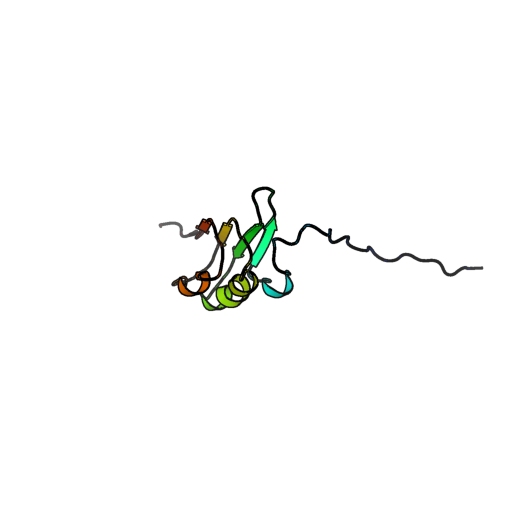E A 1 98 ? -1.111 -3.611 -23.975 1.00 43.84 98 PHE A N 1
ATOM 753 C CA . PHE A 1 98 ? -0.581 -3.700 -25.335 1.00 43.84 98 PHE A CA 1
ATOM 754 C C . PHE A 1 98 ? -0.917 -5.090 -25.872 1.00 43.84 98 PHE A C 1
ATOM 756 O O . PHE A 1 98 ? -0.104 -6.006 -25.883 1.00 43.84 98 PHE A O 1
ATOM 763 N N . SER A 1 99 ? -2.163 -5.253 -26.304 1.00 40.28 99 SER A N 1
ATOM 764 C CA . SER A 1 99 ? -2.538 -6.325 -27.219 1.00 40.28 99 SER A CA 1
ATOM 765 C C . SER A 1 99 ? -3.159 -5.637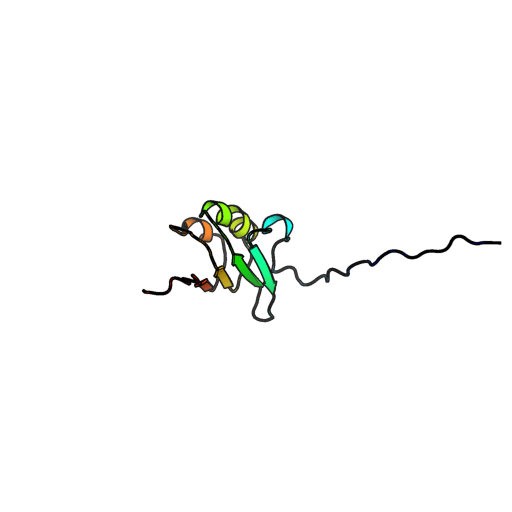 -28.418 1.00 40.28 99 SER A C 1
ATOM 767 O O . SER A 1 99 ? -4.325 -5.251 -28.396 1.00 40.28 99 SER A O 1
ATOM 769 N N . ASN A 1 100 ? -2.304 -5.401 -29.412 1.00 35.59 100 ASN A N 1
ATOM 770 C CA . ASN A 1 100 ? -2.684 -5.112 -30.785 1.00 35.59 100 ASN A CA 1
ATOM 771 C C . ASN A 1 100 ? -3.846 -6.055 -31.148 1.00 35.59 100 ASN A C 1
ATOM 773 O O . ASN A 1 100 ? -3.690 -7.272 -31.064 1.00 35.59 100 ASN A O 1
ATOM 777 N N . PHE A 1 101 ? -5.020 -5.504 -31.451 1.00 40.16 101 PHE A N 1
ATOM 778 C CA . PHE A 1 101 ? -6.072 -6.268 -32.112 1.00 40.16 101 PHE A CA 1
ATOM 779 C C . PHE A 1 101 ? -5.608 -6.445 -33.561 1.00 40.16 101 PHE A C 1
ATOM 781 O O . PHE A 1 101 ? -5.653 -5.487 -34.333 1.00 40.16 101 PHE A O 1
ATOM 788 N N . GLN A 1 102 ? -5.126 -7.642 -33.892 1.00 39.38 102 GLN A N 1
ATOM 789 C CA . GLN A 1 102 ? -5.040 -8.143 -35.260 1.00 39.38 102 GLN A CA 1
ATOM 790 C C . GLN A 1 102 ? -5.884 -9.409 -35.359 1.00 39.38 102 GLN A C 1
ATOM 792 O O . GLN A 1 102 ? -5.816 -10.225 -34.411 1.00 39.38 102 GLN A O 1
#

Radius of gyration: 18.72 Å; Cα contacts (8 Å, |Δi|>4): 153; chains: 1; bounding box: 67×30×45 Å

Organism: Trichonephila clavata (NCBI:txid2740835)

Solvent-accessible surface area (backbone atoms only — not comparable to full-atom values): 6362 Å² total; per-residue (Å²): 140,85,82,90,79,90,76,85,82,70,85,78,81,77,74,90,58,87,74,59,49,61,63,58,88,54,26,50,91,48,32,50,65,46,72,76,84,85,41,21,31,36,41,31,41,68,36,70,46,54,69,70,50,48,54,39,47,59,54,35,50,81,34,68,30,38,34,39,36,42,31,58,45,68,52,91,56,77,69,69,77,70,49,75,62,38,45,61,76,37,80,46,79,47,73,72,76,86,65,83,89,124

Sequence (102 aa):
MSFVWFSVFVSIVLSSVVNCCPPQERIAPACICKDLGDGPMMMCSNMMSADELIAPIKATDTMKMFSLVIVDSTLLYIPSKLFKNTFFEKVSYLAQRFSNFQ

Nearest PDB structures (foldseek):
  2be9-assembly1_A  TM=6.199E-01  e=3.068E+00  Sulfolobus acidocaldarius
  8kc8-assembly1_A  TM=5.020E-01  e=2.875E+00  synthetic construct
  2h6e-assembly1_A  TM=4.565E-01  e=3.492E+00  Saccharolobus solfataricus P2
  2jyw-assembly1_A  TM=4.182E-01  e=7.117E+00  Homo sapiens

Secondary structure (DSSP, 8-state):
--------------------SPPGGGTTTTEEEEE-SS-EEEEEES--SGGGGHHHHHHTTT-EEEEEEEES---S---GGGGTT-EEEEEEEE--------

Mean predicted aligned error: 12.21 Å

Foldseek 3Di:
DDDDDDDDPDPPDPDPDVCLDFDCVQLPDQWDWDQPVVGIEIEGEAAAELVSVLRRLVSQFQHAHAEYEYEHYPYPDHPPVSCPRHRYNYYYYHYPPPPPDD